Protein AF-A0A1W9T1J9-F1 (afdb_monomer_lite)

Radius of gyration: 15.54 Å; chains: 1; bounding box: 36×31×43 Å

Secondary structure (DSSP, 8-state):
-PPPEEEE--TTS-EEEEEEEETTTEEEEEEEESS-SS-SEEEEEEEEEEETTEEEEEEEEEEE-SSTHHHHHHHHHHHHHHHHHHHHHHHHHHHHHH-

pLDDT: mean 78.77, std 8.52, range [50.41, 89.81]

Structure (mmCIF, N/CA/C/O backbone):
data_AF-A0A1W9T1J9-F1
#
_entry.id   AF-A0A1W9T1J9-F1
#
loop_
_atom_site.group_PDB
_atom_site.id
_atom_site.type_symbol
_atom_site.label_atom_id
_atom_site.label_alt_id
_atom_site.label_comp_id
_atom_site.label_asym_id
_atom_site.label_entity_id
_atom_site.label_seq_id
_atom_site.pdbx_PDB_ins_code
_atom_site.Cartn_x
_atom_site.Cartn_y
_atom_site.Cartn_z
_atom_site.occupancy
_atom_site.B_iso_or_equiv
_atom_site.auth_seq_id
_atom_site.auth_comp_id
_atom_site.auth_asym_id
_atom_site.auth_atom_id
_atom_site.pdbx_PDB_model_num
ATOM 1 N N . MET A 1 1 ? -16.855 15.702 -2.775 1.00 50.41 1 MET A N 1
ATOM 2 C CA . MET A 1 1 ? -15.664 14.837 -2.931 1.00 50.41 1 MET A CA 1
ATOM 3 C C . MET A 1 1 ? -14.471 15.588 -2.349 1.00 50.41 1 MET A C 1
ATOM 5 O O . MET A 1 1 ? -14.191 16.681 -2.827 1.00 50.41 1 MET A O 1
ATOM 9 N N . ALA A 1 2 ? -13.861 15.101 -1.263 1.00 58.31 2 ALA A N 1
ATOM 10 C CA . ALA A 1 2 ? -12.747 15.799 -0.613 1.00 58.31 2 ALA A CA 1
ATOM 11 C C . ALA A 1 2 ? -11.452 15.647 -1.430 1.00 58.31 2 ALA A C 1
ATOM 13 O O . ALA A 1 2 ? -11.223 14.599 -2.043 1.00 58.31 2 ALA A O 1
ATOM 14 N N . LYS A 1 3 ? -10.624 16.698 -1.447 1.00 66.50 3 LYS A N 1
ATOM 15 C CA . LYS A 1 3 ? -9.315 16.683 -2.110 1.00 66.50 3 LYS A CA 1
ATOM 16 C C . LYS A 1 3 ? -8.315 15.846 -1.292 1.00 66.50 3 LYS A C 1
ATOM 18 O O . LYS A 1 3 ? -8.332 15.944 -0.062 1.00 66.50 3 LYS A O 1
ATOM 23 N N . PRO A 1 4 ? -7.458 15.041 -1.944 1.00 68.81 4 PRO A N 1
ATOM 24 C CA . PRO A 1 4 ? -6.397 14.316 -1.256 1.00 68.81 4 PRO A CA 1
ATOM 25 C C . PRO A 1 4 ? -5.391 15.292 -0.630 1.00 68.81 4 PRO A C 1
ATOM 27 O O . PRO A 1 4 ? -5.092 16.342 -1.201 1.00 68.81 4 PRO A O 1
ATOM 30 N N . HIS A 1 5 ? -4.905 14.941 0.557 1.00 76.50 5 HIS A N 1
ATOM 31 C CA . HIS A 1 5 ? -3.791 15.591 1.235 1.00 76.50 5 HIS A CA 1
ATOM 32 C C . HIS A 1 5 ? -2.512 14.842 0.879 1.00 76.50 5 HIS A C 1
ATOM 34 O O . HIS A 1 5 ? -2.443 13.621 1.026 1.00 76.50 5 HIS A O 1
ATOM 40 N N . ASN A 1 6 ? -1.511 15.578 0.412 1.00 76.94 6 ASN A N 1
ATOM 41 C CA . ASN A 1 6 ? -0.254 15.007 -0.039 1.00 76.94 6 ASN A CA 1
ATOM 42 C C . ASN A 1 6 ? 0.796 15.210 1.049 1.00 76.94 6 ASN A C 1
ATOM 44 O O . ASN A 1 6 ? 1.024 16.336 1.490 1.00 76.94 6 ASN A O 1
ATOM 48 N N . PHE A 1 7 ? 1.447 14.127 1.436 1.00 74.12 7 PHE A N 1
ATOM 49 C CA . PHE A 1 7 ? 2.592 14.116 2.324 1.00 74.12 7 PHE A CA 1
ATOM 50 C C . PHE A 1 7 ? 3.773 13.580 1.526 1.00 74.12 7 PHE A C 1
ATOM 52 O O . PHE A 1 7 ? 3.751 12.440 1.060 1.00 74.12 7 PHE A O 1
ATOM 59 N N . ASP A 1 8 ? 4.789 14.413 1.336 1.00 65.75 8 ASP A N 1
ATOM 60 C CA . ASP A 1 8 ? 6.066 13.927 0.832 1.00 65.75 8 ASP A CA 1
ATOM 61 C C . ASP A 1 8 ? 6.724 13.154 1.976 1.00 65.75 8 ASP A C 1
ATOM 63 O O . ASP A 1 8 ? 7.028 13.718 3.033 1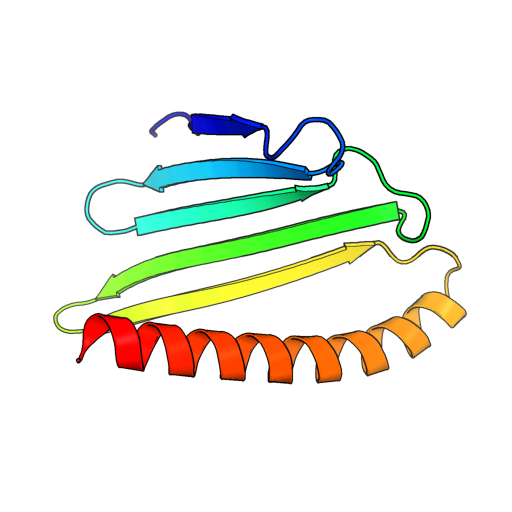.00 65.75 8 ASP A O 1
ATOM 67 N N . LEU A 1 9 ? 6.846 11.839 1.814 1.00 62.88 9 LEU A N 1
ATOM 68 C CA . LEU A 1 9 ? 7.713 11.067 2.697 1.00 62.88 9 LEU A CA 1
ATOM 69 C C . LEU A 1 9 ? 9.138 11.473 2.348 1.00 62.88 9 LEU A C 1
ATOM 71 O O . LEU A 1 9 ? 9.363 11.692 1.168 1.00 62.88 9 LEU A O 1
ATOM 75 N N . ASP A 1 10 ? 10.048 11.575 3.335 1.00 67.25 10 ASP A N 1
ATOM 76 C CA . ASP A 1 10 ? 11.462 11.999 3.185 1.00 67.25 10 ASP A CA 1
ATOM 77 C C . ASP A 1 10 ? 11.873 12.162 1.710 1.00 67.25 10 ASP A C 1
ATOM 79 O O . ASP A 1 10 ? 11.901 11.143 1.023 1.00 67.25 10 ASP A O 1
ATOM 83 N N . PRO A 1 11 ? 12.204 13.366 1.208 1.00 61.50 11 PRO A N 1
ATOM 84 C CA . PRO A 1 11 ? 12.419 13.632 -0.221 1.00 61.50 11 PRO A CA 1
ATOM 85 C C . PRO A 1 11 ? 13.377 12.669 -0.947 1.00 61.50 11 PRO A C 1
ATOM 87 O O . PRO A 1 11 ? 13.383 12.590 -2.175 1.00 61.50 11 PRO A O 1
ATOM 90 N N . LYS A 1 12 ? 14.212 11.928 -0.208 1.00 69.06 12 LYS A N 1
ATOM 91 C CA . LYS A 1 12 ? 15.097 10.876 -0.734 1.00 69.06 12 LYS A CA 1
ATOM 92 C C . LYS A 1 12 ? 14.409 9.530 -0.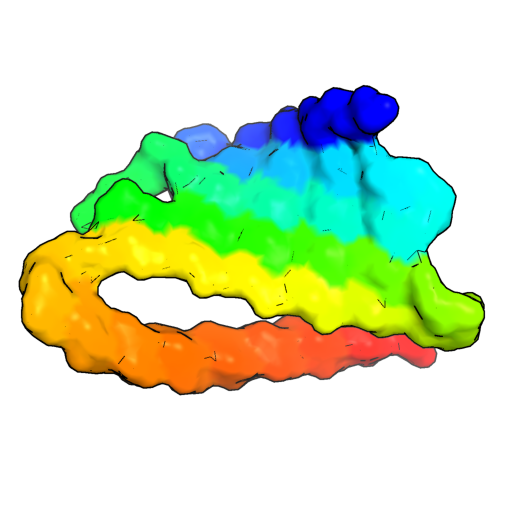996 1.00 69.06 12 LYS A C 1
ATOM 94 O O . LYS A 1 12 ? 15.002 8.667 -1.636 1.00 69.06 12 LYS A O 1
ATOM 99 N N . SER A 1 13 ? 13.198 9.334 -0.489 1.00 72.19 13 SER A N 1
ATOM 100 C CA . SER A 1 13 ? 12.448 8.078 -0.512 1.00 72.19 13 SER A CA 1
ATOM 101 C C . SER A 1 13 ? 11.935 7.725 -1.907 1.00 72.19 13 SER A C 1
ATOM 103 O O . SER A 1 13 ? 11.812 6.546 -2.220 1.00 72.19 13 SER A O 1
ATOM 105 N N . GLY A 1 14 ? 11.658 8.725 -2.752 1.00 83.44 14 GLY A N 1
ATOM 106 C CA . GLY A 1 14 ? 11.059 8.514 -4.071 1.00 83.44 14 GLY A CA 1
ATOM 107 C C . GLY A 1 14 ? 9.578 8.126 -4.022 1.00 83.44 14 GLY A C 1
ATOM 108 O O . GLY A 1 14 ? 9.040 7.671 -5.035 1.00 83.44 14 GLY A O 1
ATOM 109 N N . PHE A 1 15 ? 8.900 8.324 -2.882 1.00 84.31 15 PHE A N 1
ATOM 110 C CA . PHE A 1 15 ? 7.482 8.018 -2.700 1.00 84.31 15 PHE A CA 1
ATOM 111 C C . PHE A 1 15 ? 6.682 9.214 -2.191 1.00 84.31 15 PHE A C 1
ATOM 113 O O . PHE A 1 15 ? 7.090 9.924 -1.280 1.00 84.31 15 PHE A O 1
ATOM 120 N N . LEU A 1 16 ? 5.476 9.355 -2.726 1.00 85.44 16 LEU A N 1
ATOM 121 C CA . LEU A 1 16 ? 4.468 10.293 -2.270 1.00 85.44 16 LEU A CA 1
ATOM 122 C C . LEU A 1 16 ? 3.385 9.536 -1.501 1.00 85.44 16 LEU A C 1
ATOM 124 O O . LEU A 1 16 ? 2.829 8.558 -2.008 1.00 85.44 16 LEU A O 1
ATOM 128 N N . LEU A 1 17 ? 3.053 10.006 -0.302 1.00 85.50 17 LEU A N 1
ATOM 129 C CA . LEU A 1 17 ? 1.924 9.505 0.467 1.00 85.50 17 LEU A CA 1
ATOM 130 C C . LEU A 1 17 ? 0.716 10.414 0.246 1.00 85.50 17 LEU A C 1
ATOM 132 O O . LEU A 1 17 ? 0.751 11.614 0.501 1.00 85.50 17 LEU A O 1
ATOM 136 N N . LEU A 1 18 ? -0.376 9.839 -0.227 1.00 85.31 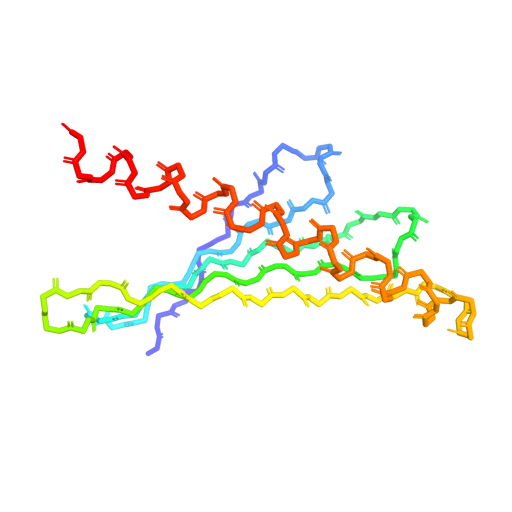18 LEU A N 1
ATOM 137 C CA . LEU A 1 18 ? -1.638 10.519 -0.458 1.00 85.31 18 LEU A CA 1
ATOM 138 C C . LEU A 1 18 ? -2.646 9.998 0.557 1.00 85.31 18 LEU A C 1
ATOM 140 O O . LEU A 1 18 ? -2.906 8.799 0.619 1.00 85.31 18 LEU A O 1
ATOM 144 N N . TYR A 1 19 ? -3.240 10.896 1.327 1.00 85.31 19 TYR A N 1
ATOM 145 C CA . TYR A 1 19 ? -4.358 10.575 2.201 1.00 85.31 19 TYR A CA 1
ATOM 146 C C . TYR A 1 19 ? -5.627 11.215 1.659 1.00 85.31 19 TYR A C 1
ATOM 148 O O . TYR A 1 19 ? -5.682 12.419 1.405 1.00 85.31 19 TYR A O 1
ATOM 156 N N . GLN A 1 20 ? -6.674 10.421 1.502 1.00 85.50 20 GLN A N 1
ATOM 157 C CA . GLN A 1 20 ? -7.978 10.898 1.087 1.00 85.50 20 GLN A CA 1
ATOM 158 C C . GLN A 1 20 ? -9.037 10.406 2.064 1.00 85.50 20 GLN A C 1
ATOM 160 O O . GLN A 1 20 ? -9.325 9.215 2.151 1.00 85.50 20 GLN A O 1
ATOM 165 N N . LYS A 1 21 ? -9.682 11.355 2.741 1.00 80.25 21 LYS A N 1
ATOM 166 C CA . LYS A 1 21 ? -10.896 11.090 3.507 1.00 80.25 21 LYS A CA 1
ATOM 167 C C . LYS A 1 21 ? -12.109 11.140 2.579 1.00 80.25 21 LYS A C 1
ATOM 169 O O . LYS A 1 21 ? -12.380 12.166 1.955 1.00 80.25 21 LYS A O 1
ATOM 174 N N . GLY A 1 22 ? -12.820 10.031 2.441 1.00 68.88 22 GLY A N 1
ATOM 175 C CA . GLY A 1 22 ? -14.043 9.915 1.656 1.00 68.88 22 GLY A CA 1
ATOM 176 C C . GLY A 1 22 ? -15.270 9.824 2.558 1.00 68.88 22 GLY A C 1
ATOM 177 O O . GLY A 1 22 ? -15.635 8.741 2.986 1.00 68.88 22 GLY A O 1
ATOM 178 N N . GLY A 1 23 ? -15.950 10.945 2.806 1.00 70.31 23 GLY A N 1
ATOM 179 C CA . GLY A 1 23 ? -17.163 10.949 3.641 1.00 70.31 23 GLY A CA 1
ATOM 180 C C . GLY A 1 23 ? -16.944 10.347 5.039 1.00 70.31 23 GLY A C 1
ATOM 181 O O . GLY A 1 23 ? -15.812 10.297 5.518 1.00 70.31 23 GLY A O 1
ATOM 182 N N . ASP A 1 24 ? -18.025 9.906 5.682 1.00 66.38 24 ASP A N 1
ATOM 183 C CA . ASP A 1 24 ? -17.997 9.445 7.080 1.00 66.38 24 ASP A CA 1
ATOM 184 C C . ASP A 1 24 ? -17.508 7.994 7.254 1.00 66.38 24 ASP A C 1
ATOM 186 O O . ASP A 1 24 ? -17.181 7.589 8.365 1.00 66.38 24 ASP A O 1
ATOM 190 N N . GLU A 1 25 ? -17.414 7.208 6.176 1.00 68.81 25 GLU A N 1
ATOM 191 C CA . GLU A 1 25 ? -17.219 5.749 6.268 1.00 68.81 25 GLU A CA 1
ATOM 192 C C . GLU A 1 25 ? -16.007 5.210 5.506 1.00 68.81 25 GLU A C 1
ATOM 194 O O . GLU A 1 25 ? -15.783 3.997 5.500 1.00 68.81 25 GLU A O 1
ATOM 199 N N . TYR A 1 26 ? -15.242 6.065 4.825 1.00 78.38 26 TYR A N 1
ATOM 200 C CA . TYR A 1 26 ? -14.187 5.604 3.935 1.00 78.38 26 TYR A CA 1
ATOM 201 C C . TYR A 1 26 ? -12.927 6.452 4.028 1.00 78.38 26 TYR A C 1
ATOM 203 O O . TYR A 1 26 ? -12.941 7.661 3.806 1.00 78.38 26 TYR A O 1
ATOM 211 N N . GLU A 1 27 ? -11.801 5.799 4.280 1.00 86.69 27 GLU A N 1
ATOM 212 C CA . GLU A 1 27 ? -10.488 6.427 4.247 1.00 86.69 27 GLU A CA 1
ATOM 213 C C . GLU A 1 27 ? -9.584 5.676 3.280 1.00 86.69 27 GLU A C 1
ATOM 215 O O . GLU A 1 27 ? -9.578 4.445 3.223 1.00 86.69 27 GLU A O 1
ATOM 220 N N . ARG A 1 28 ? -8.819 6.427 2.491 1.00 88.88 28 ARG A N 1
ATOM 221 C CA . ARG A 1 28 ? -7.855 5.874 1.548 1.00 88.88 28 ARG A CA 1
ATOM 222 C C . ARG A 1 28 ? -6.479 6.449 1.821 1.00 88.88 28 ARG A C 1
ATOM 224 O O . ARG A 1 28 ? -6.298 7.665 1.834 1.00 88.88 28 ARG A O 1
ATOM 231 N N . LEU A 1 29 ? -5.510 5.560 1.964 1.00 89.38 29 LEU A N 1
ATOM 232 C CA . LEU A 1 29 ? -4.094 5.877 1.956 1.00 89.38 29 LEU A CA 1
ATOM 233 C C . LEU A 1 29 ? -3.488 5.314 0.674 1.00 89.38 29 LEU A C 1
ATOM 235 O O . LEU A 1 29 ? -3.724 4.158 0.330 1.00 89.38 29 LEU A O 1
ATOM 239 N N . THR A 1 30 ? -2.712 6.110 -0.043 1.00 89.25 30 THR A N 1
ATOM 240 C CA . THR A 1 30 ? -2.022 5.673 -1.254 1.00 89.25 30 THR A CA 1
ATOM 241 C C . THR A 1 30 ? -0.558 6.043 -1.158 1.00 89.25 30 THR A C 1
ATOM 243 O O . THR A 1 30 ? -0.225 7.211 -1.012 1.00 89.25 30 THR A O 1
ATOM 246 N N . LEU A 1 31 ? 0.316 5.050 -1.244 1.00 88.31 31 LEU A N 1
ATOM 247 C CA . LEU A 1 31 ? 1.748 5.248 -1.376 1.00 88.31 31 LEU A CA 1
ATOM 248 C C . LEU A 1 31 ? 2.103 5.084 -2.847 1.00 88.31 31 LEU A C 1
ATOM 250 O O . LEU A 1 31 ? 1.982 3.989 -3.391 1.00 88.31 31 LEU A O 1
ATOM 254 N N . LYS A 1 32 ? 2.529 6.165 -3.491 1.00 89.38 32 LYS A N 1
ATOM 255 C CA . LYS A 1 32 ? 2.834 6.182 -4.918 1.00 89.38 32 LYS A CA 1
ATOM 256 C C . LYS A 1 32 ? 4.299 6.488 -5.150 1.00 89.38 32 LYS A C 1
ATOM 258 O O . LYS A 1 32 ? 4.799 7.515 -4.703 1.00 89.38 32 LYS A O 1
ATOM 263 N N . MET A 1 33 ? 4.976 5.637 -5.906 1.00 88.25 33 MET A N 1
ATOM 264 C CA . MET A 1 33 ? 6.336 5.909 -6.349 1.00 88.25 33 MET A CA 1
ATOM 265 C C . MET A 1 33 ? 6.341 7.066 -7.351 1.00 88.25 33 MET A C 1
ATOM 267 O O . MET A 1 33 ? 5.636 7.033 -8.363 1.00 88.25 33 MET A O 1
ATOM 271 N N . ILE A 1 34 ? 7.157 8.077 -7.073 1.00 87.19 34 ILE A N 1
ATOM 272 C CA . ILE A 1 34 ? 7.439 9.201 -7.973 1.00 87.19 34 ILE A CA 1
ATOM 273 C C . ILE A 1 34 ? 8.803 9.045 -8.655 1.00 87.19 34 ILE A C 1
ATOM 275 O O . ILE A 1 34 ? 9.002 9.574 -9.747 1.00 87.19 34 ILE A O 1
ATOM 279 N N . SER A 1 35 ? 9.724 8.281 -8.057 1.00 83.25 35 SER A N 1
ATOM 280 C CA . SER A 1 35 ? 11.008 7.919 -8.658 1.00 83.25 35 SER A CA 1
ATOM 281 C C . SER A 1 35 ? 11.504 6.565 -8.138 1.00 83.25 35 SER A C 1
ATOM 283 O O . SER A 1 35 ? 11.287 6.203 -6.986 1.00 83.25 35 SER A O 1
ATOM 285 N N . GLY A 1 36 ? 12.162 5.790 -9.001 1.00 76.62 36 GLY A N 1
ATOM 286 C CA . GLY A 1 36 ? 12.687 4.466 -8.665 1.00 76.62 36 GLY A CA 1
ATOM 287 C C . GLY A 1 36 ? 13.483 3.865 -9.822 1.00 76.62 36 GLY A C 1
ATOM 288 O O . GLY A 1 36 ? 13.329 4.288 -10.965 1.00 76.62 36 GLY A O 1
ATOM 289 N N . GLN A 1 37 ? 14.371 2.911 -9.525 1.00 73.44 37 GLN A N 1
ATOM 290 C CA . GLN A 1 37 ? 15.294 2.336 -10.521 1.00 73.44 37 GLN A CA 1
ATOM 291 C C . GLN A 1 37 ? 14.911 0.919 -10.980 1.00 73.44 37 GLN A C 1
ATOM 293 O O . GLN A 1 37 ? 15.202 0.544 -12.111 1.00 73.44 37 GLN A O 1
ATOM 298 N N . ASN A 1 38 ? 14.250 0.134 -10.123 1.00 75.12 38 ASN A N 1
ATOM 299 C CA . ASN A 1 38 ? 14.066 -1.311 -10.335 1.00 75.12 38 ASN A CA 1
ATOM 300 C C . ASN A 1 38 ? 12.672 -1.702 -10.846 1.00 75.12 38 ASN A C 1
ATOM 302 O O . ASN A 1 38 ? 12.486 -2.806 -11.355 1.00 75.12 38 ASN A O 1
ATOM 306 N N . VAL A 1 39 ? 11.694 -0.807 -10.714 1.00 76.69 39 VAL A N 1
ATOM 307 C CA . VAL A 1 39 ? 10.315 -0.994 -11.176 1.00 76.69 39 VAL A CA 1
ATOM 308 C C . VAL A 1 39 ? 9.870 0.238 -11.951 1.00 76.69 39 VAL A C 1
ATOM 310 O O . VAL A 1 39 ? 10.322 1.347 -11.674 1.00 76.69 39 VAL A O 1
ATOM 313 N N . LYS A 1 40 ? 9.009 0.047 -12.953 1.00 83.19 40 LYS A N 1
ATOM 314 C CA . LYS A 1 40 ? 8.491 1.133 -13.799 1.00 83.19 40 LYS A CA 1
ATOM 315 C C . LYS A 1 40 ? 7.465 1.984 -13.049 1.00 83.19 40 LYS A C 1
ATOM 317 O O . LYS A 1 40 ? 7.399 3.193 -13.243 1.00 83.19 40 LYS A O 1
ATOM 322 N N . SER A 1 41 ? 6.663 1.341 -12.212 1.00 85.44 41 SER A N 1
ATOM 323 C CA . SER A 1 41 ? 5.709 1.980 -11.313 1.00 85.44 41 SER A CA 1
ATOM 324 C C . SER A 1 41 ? 5.525 1.106 -10.083 1.00 85.44 41 SER A C 1
ATOM 326 O O . SER A 1 41 ? 5.678 -0.114 -10.153 1.00 85.44 41 SER A O 1
ATOM 328 N N . TYR A 1 42 ? 5.195 1.738 -8.968 1.00 85.19 42 TYR A N 1
ATOM 329 C CA . TYR A 1 42 ? 4.795 1.044 -7.758 1.00 85.19 42 TYR A CA 1
ATOM 330 C C . TYR A 1 42 ? 3.773 1.902 -7.029 1.00 85.19 42 TYR A C 1
ATOM 332 O O . TYR A 1 42 ? 4.021 3.086 -6.776 1.00 85.19 42 TYR A O 1
ATOM 340 N N . GLU A 1 43 ? 2.620 1.321 -6.741 1.00 89.50 43 GLU A N 1
ATOM 341 C CA . GLU A 1 43 ? 1.556 1.969 -5.995 1.00 89.50 43 GLU A CA 1
ATOM 342 C C . GLU A 1 43 ? 0.952 0.977 -5.001 1.00 89.50 43 GLU A C 1
ATOM 344 O O . GLU A 1 43 ? 0.586 -0.138 -5.361 1.00 89.50 43 GLU A O 1
ATOM 349 N N . ILE A 1 44 ? 0.839 1.393 -3.745 1.00 88.56 44 ILE A N 1
ATOM 350 C CA . ILE A 1 44 ? 0.084 0.676 -2.721 1.00 88.56 44 ILE A CA 1
ATOM 351 C C . ILE A 1 44 ? -1.122 1.521 -2.358 1.00 88.56 44 ILE A C 1
ATOM 353 O O . ILE A 1 44 ? -0.987 2.711 -2.076 1.00 88.56 44 ILE A O 1
ATOM 357 N N . GLN A 1 45 ? -2.288 0.898 -2.274 1.00 89.81 45 GLN A N 1
ATOM 358 C CA . GLN A 1 45 ? -3.500 1.507 -1.759 1.00 89.81 45 GLN A CA 1
ATOM 359 C C . GLN A 1 45 ? -4.024 0.715 -0.564 1.00 89.81 45 GLN A C 1
ATOM 361 O O . GLN A 1 45 ? -4.262 -0.489 -0.642 1.00 89.81 45 GLN A O 1
ATOM 366 N N . TRP A 1 46 ? -4.273 1.425 0.529 1.00 87.75 46 TRP A N 1
ATOM 367 C CA . TRP A 1 46 ? -5.038 0.939 1.664 1.00 87.75 46 TRP A CA 1
ATOM 368 C C . TRP A 1 46 ? -6.373 1.650 1.689 1.00 87.75 46 TRP A C 1
ATOM 370 O O . TRP A 1 46 ? -6.436 2.878 1.714 1.00 87.75 46 TRP A O 1
ATOM 380 N N . ASN A 1 47 ? -7.441 0.870 1.701 1.00 88.31 47 ASN A N 1
ATOM 381 C CA . ASN A 1 47 ? -8.794 1.372 1.813 1.00 88.31 47 ASN A CA 1
ATOM 382 C C . ASN A 1 47 ? -9.382 0.846 3.113 1.00 88.31 47 ASN A C 1
ATOM 384 O O . ASN A 1 47 ? -9.477 -0.365 3.308 1.00 88.31 47 ASN A O 1
ATOM 388 N N . LEU A 1 48 ? -9.757 1.762 3.991 1.00 87.38 48 LEU A N 1
ATOM 389 C CA . LEU A 1 48 ? -10.414 1.466 5.244 1.00 87.38 48 LEU A CA 1
ATOM 390 C C . LEU A 1 48 ? -11.879 1.826 5.070 1.00 87.38 48 LEU A C 1
ATOM 392 O O . LEU A 1 48 ? -12.208 2.961 4.722 1.00 87.38 48 LEU A O 1
ATOM 396 N N . LYS A 1 49 ? -12.752 0.851 5.296 1.00 86.81 49 LYS A N 1
ATOM 397 C CA . LYS A 1 49 ? -14.190 1.075 5.325 1.00 86.81 49 LYS A CA 1
ATOM 398 C C . LYS A 1 49 ? -14.730 0.714 6.698 1.00 86.81 49 LYS A C 1
ATOM 400 O O . LYS A 1 49 ? -14.557 -0.422 7.141 1.00 86.81 49 LYS A O 1
ATOM 405 N N . LEU A 1 50 ? -15.412 1.658 7.334 1.00 82.69 50 LEU A N 1
ATOM 406 C CA . LEU A 1 50 ? -16.195 1.371 8.531 1.00 82.69 50 LEU A CA 1
ATOM 407 C C . LEU A 1 50 ? -17.445 0.589 8.118 1.00 82.69 50 LEU A C 1
ATOM 409 O O . LEU A 1 50 ? -18.167 0.977 7.200 1.00 82.69 50 LEU A O 1
ATOM 413 N N . ALA A 1 51 ? -17.684 -0.543 8.770 1.00 82.62 51 ALA A N 1
ATOM 414 C CA . ALA A 1 51 ? -18.848 -1.381 8.541 1.00 82.62 51 ALA A CA 1
ATOM 415 C C . ALA A 1 51 ? -19.420 -1.818 9.890 1.00 82.62 51 ALA A C 1
ATOM 417 O O . ALA A 1 51 ? -18.934 -2.762 10.503 1.00 82.62 51 ALA A O 1
ATOM 418 N N . GLN A 1 52 ? -20.482 -1.144 10.339 1.00 82.31 52 GLN A N 1
ATOM 419 C CA . GLN A 1 52 ? -21.154 -1.422 11.614 1.00 82.31 52 GLN A CA 1
ATOM 420 C C . GLN A 1 52 ? -20.171 -1.453 12.805 1.00 82.31 52 GLN A C 1
ATOM 422 O O . GLN A 1 52 ? -19.783 -0.398 13.292 1.00 82.31 52 GLN A O 1
ATOM 427 N N . SER A 1 53 ? -19.772 -2.645 13.264 1.00 81.88 53 SER A N 1
ATOM 428 C CA . SER A 1 53 ? -18.860 -2.885 14.392 1.00 81.88 53 SER A CA 1
ATOM 429 C C . SER A 1 53 ? -17.445 -3.309 13.982 1.00 81.88 53 SER A C 1
ATOM 431 O O . SER A 1 53 ? -16.628 -3.622 14.847 1.00 81.88 53 SER A O 1
ATOM 433 N N . VAL A 1 54 ? -17.150 -3.357 12.681 1.00 80.31 54 VAL A N 1
ATOM 434 C CA . VAL A 1 54 ? -15.857 -3.796 12.149 1.00 80.31 54 VAL A CA 1
ATOM 435 C C . VAL A 1 54 ? -15.284 -2.783 11.165 1.00 80.31 54 VAL A C 1
ATOM 437 O O . VAL A 1 54 ? -16.007 -2.051 10.490 1.00 80.31 54 VAL A O 1
ATOM 440 N N . THR A 1 55 ? -13.961 -2.783 11.041 1.00 83.50 55 THR A N 1
ATOM 441 C CA . THR A 1 55 ? -13.254 -2.041 9.995 1.00 83.50 55 THR A CA 1
ATOM 442 C C . THR A 1 55 ? -12.759 -3.029 8.954 1.00 83.50 55 THR A C 1
ATOM 444 O O . THR A 1 55 ? -11.996 -3.944 9.263 1.00 83.50 55 THR A O 1
ATOM 447 N N . ILE A 1 56 ? -13.192 -2.849 7.709 1.00 85.69 56 ILE A N 1
ATOM 448 C CA . ILE A 1 56 ? -12.723 -3.648 6.579 1.00 85.69 56 ILE A CA 1
ATOM 449 C C . ILE A 1 56 ? -11.493 -2.959 5.997 1.00 85.69 56 ILE A C 1
ATOM 451 O O . ILE A 1 56 ? -11.572 -1.820 5.534 1.00 85.69 56 ILE A O 1
ATOM 455 N N . PHE A 1 57 ? -10.373 -3.676 5.996 1.00 84.06 57 PHE A N 1
ATOM 456 C CA . PHE A 1 57 ? -9.135 -3.255 5.353 1.00 84.06 57 PHE A CA 1
ATOM 457 C C . PHE A 1 57 ? -9.027 -3.924 3.988 1.00 84.06 57 PHE A C 1
ATOM 459 O O . PHE A 1 57 ? -9.026 -5.150 3.889 1.00 84.06 57 PHE A O 1
ATOM 466 N N . HIS A 1 58 ? -8.917 -3.122 2.936 1.00 84.94 58 HIS A N 1
ATOM 467 C CA . HIS A 1 58 ? -8.656 -3.608 1.591 1.00 84.94 58 HIS A CA 1
ATOM 468 C C . HIS A 1 58 ? -7.318 -3.063 1.099 1.00 84.94 58 HIS A C 1
ATOM 470 O O . HIS A 1 58 ? -7.157 -1.854 0.905 1.00 84.94 58 HIS A O 1
ATOM 476 N N . PHE A 1 59 ? -6.373 -3.982 0.929 1.00 83.94 59 PHE A N 1
ATOM 477 C CA . PHE A 1 59 ? -5.040 -3.729 0.406 1.00 83.94 59 PHE A CA 1
ATOM 478 C C . PHE A 1 59 ? -5.000 -4.017 -1.090 1.00 83.94 59 PHE A C 1
ATOM 480 O O . PHE A 1 59 ? -5.444 -5.078 -1.528 1.00 83.94 59 PHE A O 1
ATOM 487 N N . VAL A 1 60 ? -4.440 -3.088 -1.855 1.00 85.88 60 VAL A N 1
ATOM 488 C CA . VAL A 1 60 ? -4.148 -3.273 -3.274 1.00 85.88 60 VAL A CA 1
ATOM 489 C C . VAL A 1 60 ? -2.712 -2.844 -3.515 1.00 85.88 60 VAL A C 1
ATOM 491 O O . VAL A 1 60 ? -2.321 -1.744 -3.136 1.00 85.88 60 VAL A O 1
ATOM 494 N N . GLU A 1 61 ? -1.941 -3.700 -4.167 1.00 84.75 61 GLU A N 1
ATOM 495 C CA . GLU A 1 61 ? -0.597 -3.388 -4.638 1.00 84.75 61 GLU A CA 1
ATOM 496 C C . GLU A 1 61 ? -0.571 -3.515 -6.160 1.00 84.75 61 GLU A C 1
ATOM 498 O O . GLU A 1 61 ? -0.981 -4.536 -6.715 1.00 84.75 61 GLU A O 1
ATOM 503 N N . ASP A 1 62 ? -0.103 -2.465 -6.827 1.00 85.19 62 ASP A N 1
ATOM 504 C CA . ASP A 1 62 ? 0.098 -2.423 -8.270 1.00 85.19 62 ASP A CA 1
ATOM 505 C C . ASP A 1 62 ? 1.581 -2.174 -8.568 1.00 85.19 62 ASP A C 1
ATOM 507 O O . ASP A 1 62 ? 2.150 -1.128 -8.232 1.00 85.19 62 ASP A O 1
ATOM 511 N N . ILE A 1 63 ? 2.221 -3.163 -9.197 1.00 83.06 63 ILE A N 1
ATOM 512 C CA . ILE A 1 63 ? 3.638 -3.132 -9.554 1.00 83.06 63 ILE A CA 1
ATOM 513 C C . ILE A 1 63 ? 3.781 -3.199 -11.070 1.00 83.06 63 ILE A C 1
ATOM 515 O O . ILE A 1 63 ? 3.530 -4.222 -11.712 1.00 83.06 63 ILE A O 1
ATOM 519 N N . GLY A 1 64 ? 4.311 -2.125 -11.647 1.00 82.75 64 GLY A N 1
ATOM 520 C CA . GLY A 1 64 ? 4.745 -2.105 -13.035 1.00 82.75 64 GLY A CA 1
ATOM 521 C C . GLY A 1 64 ? 6.132 -2.716 -13.163 1.00 82.75 64 GLY A C 1
ATOM 522 O O .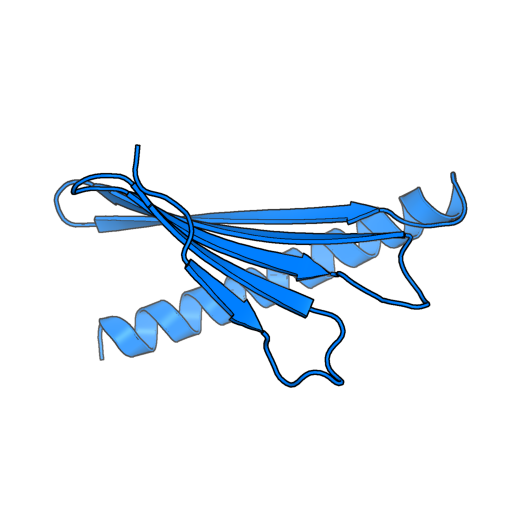 GLY A 1 64 ? 7.135 -2.016 -13.016 1.00 82.75 64 GLY A O 1
ATOM 523 N N . MET A 1 65 ? 6.212 -4.008 -13.473 1.00 80.69 65 MET A N 1
ATOM 524 C CA . MET A 1 65 ? 7.503 -4.657 -13.710 1.00 80.69 65 MET A CA 1
ATOM 525 C C . MET A 1 65 ? 8.123 -4.192 -15.036 1.00 80.69 65 MET A C 1
ATOM 527 O O . MET A 1 65 ? 7.432 -4.149 -16.062 1.00 80.69 65 MET A O 1
ATOM 531 N N . PRO A 1 66 ? 9.432 -3.893 -15.073 1.00 69.62 66 PRO A N 1
ATOM 532 C CA . PRO A 1 66 ? 10.134 -3.784 -16.337 1.00 69.62 66 PRO A CA 1
ATOM 533 C C . PRO A 1 66 ? 10.330 -5.204 -16.916 1.00 69.62 66 PRO A C 1
ATOM 535 O O . PRO A 1 66 ? 10.225 -6.203 -16.206 1.00 69.62 66 PRO A O 1
ATOM 538 N N . PHE A 1 67 ? 10.619 -5.321 -18.216 1.00 69.94 67 PHE A N 1
ATO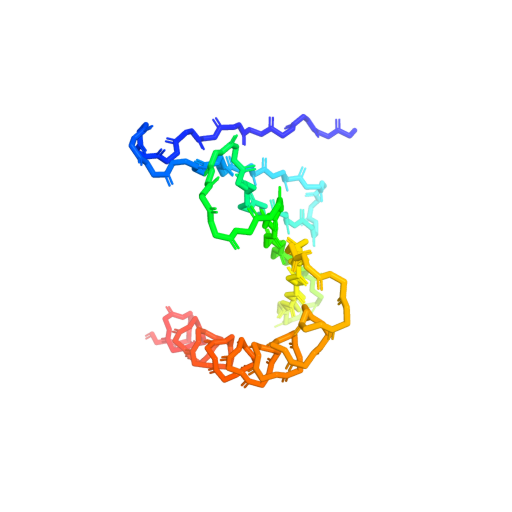M 539 C CA . PHE A 1 67 ? 11.092 -6.573 -18.852 1.00 69.94 67 PHE A CA 1
ATOM 540 C C . PHE A 1 67 ? 10.059 -7.660 -19.235 1.00 69.94 67 PHE A C 1
ATOM 542 O O . PHE A 1 67 ? 10.428 -8.818 -19.442 1.00 69.94 67 PHE A O 1
ATOM 549 N N . GLY A 1 68 ? 8.778 -7.323 -19.419 1.00 71.19 68 GLY A N 1
ATOM 550 C CA . GLY A 1 68 ? 7.819 -8.200 -20.116 1.00 71.19 68 GLY A CA 1
ATOM 551 C C . GLY A 1 68 ? 7.631 -9.583 -19.466 1.00 71.19 68 GLY A C 1
ATOM 552 O O . GLY A 1 68 ? 7.094 -9.684 -18.367 1.00 71.19 68 GLY A O 1
ATOM 553 N N . ILE A 1 69 ? 8.038 -10.665 -20.145 1.00 66.00 69 ILE A N 1
ATOM 554 C CA . ILE A 1 69 ? 7.822 -12.059 -19.694 1.00 66.00 69 ILE A CA 1
ATOM 555 C C . ILE A 1 69 ? 8.585 -12.376 -18.396 1.00 66.00 69 ILE A C 1
ATOM 557 O O . ILE A 1 69 ? 8.028 -13.028 -17.515 1.00 66.00 69 ILE A O 1
ATOM 561 N N . ILE A 1 70 ? 9.815 -11.874 -18.230 1.00 67.81 70 ILE A N 1
ATOM 562 C CA . ILE A 1 70 ? 10.589 -12.039 -16.983 1.00 67.81 70 ILE A CA 1
ATOM 563 C C . ILE A 1 70 ? 9.874 -11.326 -15.827 1.00 67.81 70 ILE A C 1
ATOM 565 O O . ILE A 1 70 ? 9.770 -11.864 -14.724 1.00 67.81 70 ILE A O 1
ATOM 569 N N . GLY A 1 71 ? 9.284 -10.163 -16.119 1.00 66.62 71 GLY A N 1
ATOM 570 C CA . GLY A 1 71 ? 8.442 -9.424 -15.184 1.00 66.62 71 GLY A CA 1
ATOM 571 C C . GLY A 1 71 ? 7.242 -10.230 -14.675 1.00 66.62 71 GLY A C 1
ATOM 572 O O . GLY A 1 71 ? 6.893 -10.101 -13.508 1.00 66.62 71 GLY A O 1
ATOM 573 N N . LYS A 1 72 ? 6.652 -11.124 -15.486 1.00 68.06 72 LYS A N 1
ATOM 574 C CA . LYS A 1 72 ? 5.535 -11.984 -15.044 1.00 68.06 72 LYS A CA 1
ATOM 575 C C . LYS A 1 72 ? 5.960 -13.026 -14.009 1.00 68.06 72 LYS A C 1
ATOM 577 O O . LYS A 1 72 ? 5.235 -13.255 -13.047 1.00 68.06 72 LYS A O 1
ATOM 582 N N . ILE A 1 73 ? 7.124 -13.653 -14.192 1.00 70.62 73 ILE A N 1
ATOM 583 C CA . ILE A 1 73 ? 7.630 -14.678 -13.262 1.00 70.62 73 ILE A CA 1
ATOM 584 C C . ILE A 1 73 ? 8.016 -14.033 -11.928 1.00 70.62 73 ILE A C 1
ATOM 586 O O . ILE A 1 73 ? 7.624 -14.518 -10.867 1.00 70.62 73 ILE A O 1
ATOM 590 N N . LEU A 1 74 ? 8.732 -12.907 -11.987 1.00 67.50 74 LEU A N 1
ATOM 591 C CA . LEU A 1 74 ? 9.063 -12.121 -10.800 1.00 67.50 74 LEU A CA 1
ATOM 592 C C . LEU A 1 74 ? 7.804 -11.580 -10.109 1.00 67.50 74 LEU A C 1
ATOM 594 O O . LEU A 1 74 ? 7.747 -11.594 -8.884 1.00 67.50 74 LEU A O 1
ATOM 598 N N . GLY A 1 75 ? 6.778 -11.196 -10.873 1.00 68.81 75 GLY A N 1
ATOM 599 C CA . GLY A 1 75 ? 5.483 -10.769 -10.341 1.00 68.81 75 GLY A CA 1
ATOM 600 C C . GLY A 1 75 ? 4.797 -11.842 -9.491 1.00 68.81 75 GLY A C 1
ATOM 601 O O . GLY A 1 75 ? 4.322 -11.536 -8.405 1.00 68.81 75 GLY A O 1
ATOM 602 N N . LEU A 1 76 ? 4.817 -13.112 -9.912 1.00 72.50 76 LEU A N 1
ATOM 603 C CA . LEU A 1 76 ? 4.218 -14.213 -9.138 1.00 72.50 76 LEU A CA 1
ATOM 604 C C . LEU A 1 76 ? 4.953 -14.493 -7.816 1.00 72.50 76 LEU A C 1
ATOM 606 O O . LEU A 1 76 ? 4.326 -14.819 -6.807 1.00 72.50 76 LEU A O 1
ATOM 610 N N . ILE A 1 77 ? 6.285 -14.382 -7.807 1.00 71.62 77 ILE A N 1
ATOM 611 C CA . ILE A 1 77 ? 7.093 -14.537 -6.584 1.00 71.62 77 ILE A CA 1
ATOM 612 C C . ILE A 1 77 ? 6.904 -13.320 -5.666 1.00 71.62 77 ILE A C 1
ATOM 614 O O . ILE A 1 77 ? 6.764 -13.474 -4.448 1.00 71.62 77 ILE A O 1
ATOM 618 N N . GLY A 1 78 ? 6.858 -12.125 -6.258 1.00 70.31 78 GLY A N 1
ATOM 619 C CA . GLY A 1 78 ? 6.576 -10.867 -5.574 1.00 70.31 78 GLY A CA 1
ATOM 620 C C . GLY A 1 78 ? 5.223 -10.900 -4.874 1.00 70.31 78 GLY A C 1
ATOM 621 O O . GLY A 1 78 ? 5.171 -10.647 -3.677 1.00 70.31 78 GLY A O 1
ATOM 622 N N . GLN A 1 79 ? 4.172 -11.350 -5.563 1.00 75.38 79 GLN A N 1
ATOM 623 C CA . GLN A 1 79 ? 2.816 -11.439 -5.018 1.00 75.38 79 GLN A CA 1
ATOM 624 C C . GLN A 1 79 ? 2.756 -12.282 -3.737 1.00 75.38 79 GLN A C 1
ATOM 626 O O . GLN A 1 79 ? 2.270 -11.818 -2.713 1.00 75.38 79 GLN A O 1
ATOM 631 N N . ARG A 1 80 ? 3.347 -13.485 -3.736 1.00 76.56 80 ARG A N 1
ATOM 632 C CA . ARG A 1 80 ? 3.385 -14.335 -2.526 1.00 76.56 80 ARG A CA 1
ATOM 633 C C . ARG A 1 80 ? 4.134 -13.691 -1.360 1.00 76.56 80 ARG A C 1
ATOM 635 O O . ARG A 1 80 ? 3.851 -13.987 -0.200 1.00 76.56 80 ARG A O 1
ATOM 642 N N . THR A 1 81 ? 5.147 -12.885 -1.664 1.00 75.88 81 THR A N 1
ATOM 643 C CA . THR A 1 81 ? 5.940 -12.179 -0.652 1.00 75.88 81 THR A CA 1
ATOM 644 C C . THR A 1 81 ? 5.156 -10.992 -0.094 1.00 75.88 81 THR A C 1
ATOM 646 O O . THR A 1 81 ? 5.133 -10.801 1.122 1.00 75.88 81 THR A O 1
ATOM 649 N N . ALA A 1 82 ? 4.466 -10.256 -0.966 1.00 71.81 82 ALA A N 1
ATOM 650 C CA . ALA A 1 82 ? 3.568 -9.168 -0.606 1.00 71.81 82 ALA A CA 1
ATOM 651 C C . ALA A 1 82 ? 2.412 -9.661 0.273 1.00 71.81 82 ALA A C 1
ATOM 653 O O . ALA A 1 82 ? 2.200 -9.099 1.343 1.00 71.81 82 ALA A O 1
ATOM 654 N N . ASP A 1 83 ? 1.760 -10.772 -0.087 1.00 80.06 83 ASP A N 1
ATOM 655 C CA . ASP A 1 83 ? 0.665 -11.364 0.696 1.00 80.06 83 ASP A CA 1
ATOM 656 C C . ASP A 1 83 ? 1.088 -11.634 2.151 1.00 80.06 83 ASP A C 1
ATOM 658 O O . ASP A 1 83 ? 0.407 -11.229 3.094 1.00 80.06 83 ASP A O 1
ATOM 662 N N . LYS A 1 84 ? 2.265 -12.245 2.353 1.00 81.62 84 LYS A N 1
ATOM 663 C CA . LYS A 1 84 ? 2.808 -12.508 3.698 1.00 81.62 84 LYS A CA 1
ATOM 664 C C . LYS A 1 84 ? 3.151 -11.231 4.461 1.00 81.62 84 LYS A C 1
ATOM 666 O O . LYS A 1 84 ? 2.971 -11.169 5.678 1.00 81.62 84 LYS A O 1
ATOM 671 N N . MET A 1 85 ? 3.688 -10.223 3.773 1.00 78.50 85 MET A N 1
ATOM 672 C CA . MET A 1 85 ? 3.997 -8.933 4.390 1.00 78.50 85 MET A CA 1
ATOM 673 C C . MET A 1 85 ? 2.714 -8.231 4.852 1.00 78.50 85 MET A C 1
ATOM 675 O O . MET A 1 85 ? 2.661 -7.742 5.983 1.00 78.50 85 MET A O 1
ATOM 679 N N . VAL A 1 86 ? 1.680 -8.230 4.008 1.00 82.00 86 VAL A N 1
ATOM 680 C CA . VAL A 1 86 ? 0.359 -7.655 4.297 1.00 82.00 86 VAL A CA 1
ATOM 681 C C . VAL A 1 86 ? -0.291 -8.365 5.473 1.00 82.00 86 VAL A C 1
ATOM 683 O O . VAL A 1 86 ? -0.751 -7.699 6.397 1.00 82.00 86 VAL A O 1
ATOM 686 N N . GLU A 1 87 ? -0.271 -9.697 5.496 1.00 85.69 87 GLU A N 1
ATOM 687 C CA . GLU A 1 87 ? -0.786 -10.486 6.617 1.00 85.69 87 GLU A CA 1
ATOM 688 C C . GLU A 1 87 ? -0.091 -10.104 7.933 1.00 85.69 87 GLU A C 1
ATOM 690 O O . GLU A 1 87 ? -0.749 -9.784 8.925 1.00 85.69 87 GLU A O 1
ATOM 695 N N . GLY A 1 88 ? 1.244 -10.023 7.927 1.00 84.69 88 GLY A N 1
ATOM 696 C CA . GLY A 1 88 ? 2.014 -9.585 9.093 1.00 84.69 88 GLY A CA 1
ATOM 697 C C . GLY A 1 88 ? 1.686 -8.154 9.538 1.00 84.69 88 GLY A C 1
ATOM 698 O O . GLY A 1 88 ? 1.629 -7.879 10.739 1.00 84.69 88 GLY A O 1
ATOM 699 N N . MET A 1 89 ? 1.447 -7.236 8.598 1.00 83.06 89 MET A N 1
ATOM 700 C CA . MET A 1 89 ? 1.004 -5.874 8.907 1.00 83.06 89 MET A CA 1
ATOM 701 C C . MET A 1 89 ? -0.399 -5.843 9.515 1.00 83.06 89 MET A C 1
ATOM 703 O O . MET A 1 89 ? -0.605 -5.147 10.509 1.00 83.06 89 MET A O 1
ATOM 707 N N . LEU A 1 90 ? -1.346 -6.606 8.964 1.00 84.06 90 LEU A N 1
ATOM 708 C CA . LEU A 1 90 ? -2.717 -6.690 9.472 1.00 84.06 90 LEU A CA 1
ATOM 709 C C . LEU A 1 90 ? -2.754 -7.258 10.895 1.00 84.06 90 LEU A C 1
ATOM 711 O O . LEU A 1 90 ? -3.450 -6.710 11.747 1.00 84.06 90 LEU A O 1
ATOM 715 N N . VAL A 1 91 ? -1.950 -8.286 11.188 1.00 88.06 91 VAL A N 1
ATOM 716 C CA . VAL A 1 91 ? -1.808 -8.826 12.552 1.00 88.06 91 VAL A C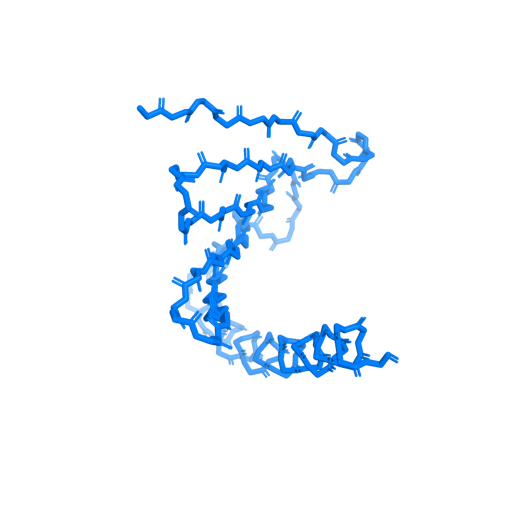A 1
ATOM 717 C C . VAL A 1 91 ? -1.279 -7.761 13.515 1.00 88.06 91 VAL A C 1
ATOM 719 O O . VAL A 1 91 ? -1.808 -7.606 14.614 1.00 88.06 91 VAL A O 1
ATOM 722 N N . LYS A 1 92 ? -0.267 -6.982 13.110 1.00 85.81 92 LYS A N 1
ATOM 723 C CA . LYS A 1 92 ? 0.253 -5.882 13.939 1.00 85.81 92 LYS A CA 1
ATOM 724 C C . LYS A 1 92 ? -0.793 -4.795 14.175 1.00 85.81 92 LYS A C 1
ATOM 726 O O . LYS A 1 92 ? -0.944 -4.356 15.308 1.00 85.81 92 LYS A O 1
ATOM 731 N N . LEU A 1 93 ? -1.513 -4.378 13.133 1.00 82.00 93 LEU A N 1
ATOM 732 C CA . LEU A 1 93 ? -2.583 -3.380 13.241 1.00 82.00 93 LEU A CA 1
ATOM 733 C C . LEU A 1 93 ? -3.704 -3.850 14.170 1.00 82.00 93 LEU A C 1
ATOM 735 O O . LEU A 1 93 ? -4.172 -3.076 15.002 1.00 82.00 93 LEU A O 1
ATOM 739 N N . LYS A 1 94 ? -4.092 -5.125 14.078 1.00 83.94 94 LYS A N 1
ATOM 740 C CA . LYS A 1 94 ? -5.057 -5.737 14.996 1.00 83.94 94 LYS A CA 1
ATOM 741 C C . LYS A 1 94 ? -4.561 -5.661 16.440 1.00 83.94 94 LYS A C 1
ATOM 743 O O . LYS A 1 94 ? -5.250 -5.117 17.290 1.00 83.94 94 LYS A O 1
ATOM 748 N N . ASN A 1 95 ? -3.327 -6.092 16.695 1.00 88.94 95 ASN A N 1
ATOM 749 C CA . ASN A 1 95 ? -2.746 -6.051 18.039 1.00 88.94 95 ASN A CA 1
ATOM 750 C C . ASN A 1 95 ? -2.616 -4.625 18.600 1.00 88.94 95 ASN A C 1
ATOM 752 O O . ASN A 1 95 ? -2.761 -4.441 19.799 1.00 88.94 95 ASN A O 1
ATOM 756 N N . LEU A 1 96 ? -2.341 -3.625 17.757 1.00 86.12 96 LEU A N 1
ATOM 757 C CA . LEU A 1 96 ? -2.249 -2.218 18.173 1.00 86.12 96 LEU A CA 1
ATOM 758 C C . LEU A 1 96 ? -3.612 -1.558 18.420 1.00 86.12 96 LEU A C 1
ATOM 760 O O . LEU A 1 96 ? -3.661 -0.536 19.092 1.00 86.12 96 LEU A O 1
ATOM 764 N N . SER A 1 97 ? -4.686 -2.079 17.824 1.00 81.62 97 SER A N 1
ATOM 765 C CA . SER A 1 97 ? -6.035 -1.509 17.954 1.00 81.62 97 SER A CA 1
ATOM 766 C C . SER A 1 97 ? -6.877 -2.196 19.027 1.00 81.62 97 SER A C 1
ATOM 768 O O . SER A 1 97 ? -7.760 -1.561 19.595 1.00 81.62 97 SER A O 1
ATOM 770 N N . GLU A 1 98 ? -6.615 -3.476 19.294 1.00 82.00 98 GLU A N 1
ATOM 771 C CA . GLU A 1 98 ? -7.305 -4.273 20.314 1.00 82.00 98 GLU A CA 1
ATOM 772 C C . GLU A 1 98 ? -6.532 -4.377 21.642 1.00 82.00 98 GLU A C 1
ATOM 774 O O . GLU A 1 98 ? -7.102 -4.850 22.625 1.00 82.00 98 GLU A O 1
ATOM 779 N N . GLY A 1 99 ? -5.247 -3.998 21.660 1.00 62.69 99 GLY A N 1
ATOM 780 C CA . GLY A 1 99 ? -4.391 -3.989 22.854 1.00 62.69 99 GLY A CA 1
ATOM 781 C C . GLY A 1 99 ? -4.536 -2.718 23.674 1.00 62.69 99 GLY A C 1
ATOM 782 O O . GLY A 1 99 ? -4.560 -2.843 24.918 1.00 62.69 99 GLY A O 1
#

Foldseek 3Di:
DDDWDWDDDPVVPQWIWTWDDDPDFKIKIKIWGNDDDQFPTWMWIWMWGDDPPDIDTDIDIDTHGPDPPVSVVVVVVVVVVVVVVVVVVVVVVCVVVVD

Sequence (99 aa):
MAKPHNFDLDPKSGFLLLYQKGGDEYERLTLKMISGQNVKSYEIQWNLKLAQSVTIFHFVEDIGMPFGIIGKILGLIGQRTADKMVEGMLVKLKNLSEG